Protein AF-A0A7K0NJB1-F1 (afdb_monomer)

Nearest PDB structures (foldseek):
  8t4i-assembly1_B  TM=2.406E-01  e=2.367E+00  Homo sapiens
  8wjo-assembly1_B  TM=2.449E-01  e=7.509E+00  Saccharomyces cerevisiae S288C

Secondary structure (DSSP, 8-state):
-HHHHHHHHHHHHHHHHHHHHHHHHHHHTT-GGGHHHHHHHHHHHHHHHHHHHHHHHHHHHT--HHHHHHHHHHHHHHHHHHHHHHHHHHHHHHHHHHHHHHHSTTT-HHHHHHHHHHHHHHHHHHHHHHHHHHHHHHHHHHHHTT---

Foldseek 3Di:
DVVLVVLLVVLVVVLVVVLVVLVVVCVVVVNPVLVVLQVVLVVCLVCVVVVVVVVVVVVCVPDDPVRNVVVVVVVVVVVVVVVVVLVVVVVVLVVCVPPVVPPPPVPCPPVVSNNNSNVSNSSNVVSVVVSVVVSVVVVVVVVVVVDDD

Structure (mmCIF, N/CA/C/O backbone):
data_AF-A0A7K0NJB1-F1
#
_entry.id   AF-A0A7K0NJB1-F1
#
loop_
_atom_site.group_PDB
_atom_site.id
_atom_site.type_symbol
_atom_site.label_atom_id
_atom_site.label_alt_id
_atom_site.label_comp_id
_atom_site.label_asym_id
_atom_site.label_entity_id
_atom_site.label_seq_id
_atom_site.pdbx_PDB_ins_code
_atom_site.Cartn_x
_atom_site.Cartn_y
_atom_site.Cartn_z
_atom_site.occupancy
_atom_site.B_iso_or_equiv
_atom_site.auth_seq_id
_atom_site.auth_comp_id
_atom_site.auth_asym_id
_atom_site.auth_atom_id
_atom_site.pdbx_PDB_model_num
ATOM 1 N N . MET A 1 1 ? 22.013 -13.781 0.505 1.00 68.56 1 MET A N 1
ATOM 2 C CA . MET A 1 1 ? 20.774 -14.560 0.274 1.00 68.56 1 MET A CA 1
ATOM 3 C C . MET A 1 1 ? 19.970 -14.768 1.558 1.00 68.56 1 MET A C 1
ATOM 5 O O . MET A 1 1 ? 18.867 -14.249 1.629 1.00 68.56 1 MET A O 1
ATOM 9 N N . LEU A 1 2 ? 20.507 -15.426 2.599 1.00 79.50 2 LEU A N 1
ATOM 10 C CA . LEU A 1 2 ? 19.766 -15.647 3.859 1.00 79.50 2 LEU A CA 1
ATOM 11 C C . LEU A 1 2 ? 19.393 -14.339 4.591 1.00 79.50 2 LEU A C 1
ATOM 13 O O . LEU A 1 2 ? 18.277 -14.217 5.077 1.00 79.50 2 LEU A O 1
ATOM 17 N N . SER A 1 3 ? 20.275 -13.331 4.585 1.00 78.50 3 SER A N 1
ATOM 18 C CA . SER A 1 3 ? 19.979 -11.993 5.135 1.00 78.50 3 SER A CA 1
ATOM 19 C C . SER A 1 3 ? 18.771 -11.329 4.452 1.00 78.50 3 SER A C 1
ATOM 21 O O . SER A 1 3 ? 17.817 -10.938 5.116 1.00 78.50 3 SER A O 1
ATOM 23 N N . THR A 1 4 ? 18.749 -11.300 3.116 1.00 81.44 4 THR A N 1
ATOM 24 C CA . THR A 1 4 ? 17.631 -10.769 2.318 1.00 81.44 4 THR A CA 1
ATOM 25 C C . THR A 1 4 ? 16.317 -11.500 2.605 1.00 81.44 4 THR A C 1
ATOM 27 O O . THR A 1 4 ? 15.271 -10.865 2.696 1.00 81.44 4 THR A O 1
ATOM 30 N N . PHE A 1 5 ? 16.374 -12.823 2.800 1.00 82.44 5 PHE A N 1
ATOM 31 C CA . PHE A 1 5 ? 15.212 -13.625 3.180 1.00 82.44 5 PHE A CA 1
ATOM 32 C C . PHE A 1 5 ? 14.694 -13.276 4.582 1.00 82.44 5 PHE A C 1
ATOM 34 O O . PHE A 1 5 ? 13.495 -13.082 4.748 1.00 82.44 5 PHE A O 1
ATOM 41 N N . LEU A 1 6 ? 15.574 -13.152 5.581 1.00 86.62 6 LEU A N 1
ATOM 42 C CA . LEU A 1 6 ? 15.175 -12.785 6.945 1.00 86.62 6 LEU A CA 1
ATOM 43 C C . LEU A 1 6 ? 14.592 -11.369 7.025 1.00 86.62 6 LEU A C 1
ATOM 45 O O . LEU A 1 6 ? 13.644 -11.151 7.776 1.00 86.62 6 LEU A O 1
ATOM 49 N N . ILE A 1 7 ? 15.118 -10.433 6.231 1.00 83.94 7 ILE A N 1
ATOM 50 C CA . ILE A 1 7 ? 14.573 -9.075 6.112 1.00 83.94 7 ILE A CA 1
ATOM 51 C C . ILE A 1 7 ? 13.167 -9.139 5.512 1.00 83.94 7 ILE A C 1
ATOM 53 O O . ILE A 1 7 ? 12.219 -8.697 6.147 1.00 83.94 7 ILE A O 1
ATOM 57 N N . ALA A 1 8 ? 12.999 -9.776 4.349 1.00 80.69 8 ALA A N 1
ATOM 58 C CA . ALA A 1 8 ? 11.686 -9.903 3.715 1.00 80.69 8 ALA A CA 1
ATOM 59 C C . ALA A 1 8 ? 10.658 -10.619 4.613 1.00 80.69 8 ALA A C 1
ATOM 61 O O . ALA A 1 8 ? 9.491 -10.232 4.653 1.00 80.69 8 ALA A O 1
ATOM 62 N N . LEU A 1 9 ? 11.091 -11.636 5.366 1.00 84.75 9 LEU A N 1
ATOM 63 C CA . LEU A 1 9 ? 10.248 -12.331 6.335 1.00 84.75 9 LEU A CA 1
ATOM 64 C C . LEU A 1 9 ? 9.810 -11.399 7.474 1.00 84.75 9 LEU A C 1
ATOM 66 O O . LEU A 1 9 ? 8.637 -11.406 7.834 1.00 84.75 9 LEU A O 1
ATOM 70 N N . ARG A 1 10 ? 10.721 -10.589 8.030 1.00 87.25 10 ARG A N 1
ATOM 71 C CA . ARG A 1 10 ? 10.412 -9.624 9.096 1.00 87.25 10 ARG A CA 1
ATOM 72 C C . ARG A 1 10 ? 9.389 -8.592 8.634 1.00 87.25 10 ARG A C 1
ATOM 74 O O . ARG A 1 10 ? 8.371 -8.428 9.297 1.00 87.25 10 ARG A O 1
ATOM 81 N N . GLU A 1 11 ? 9.645 -7.940 7.507 1.00 82.38 11 GLU A N 1
ATOM 82 C CA . GLU A 1 11 ? 8.763 -6.885 6.999 1.00 82.38 11 GLU A CA 1
ATOM 83 C C . GLU A 1 11 ? 7.384 -7.459 6.603 1.00 82.38 11 GLU A C 1
ATOM 85 O O . GLU A 1 11 ? 6.338 -6.877 6.890 1.00 82.38 11 GLU A O 1
ATOM 90 N N . GLY A 1 12 ? 7.347 -8.673 6.035 1.00 79.25 12 GLY A N 1
ATOM 91 C CA . GLY A 1 12 ? 6.094 -9.382 5.753 1.00 79.25 12 GLY A CA 1
ATOM 92 C C . GLY A 1 12 ? 5.297 -9.731 7.017 1.00 79.25 12 GLY A C 1
ATOM 93 O O . GLY A 1 12 ? 4.069 -9.594 7.043 1.00 79.25 12 GLY A O 1
ATOM 94 N N . LEU A 1 13 ? 5.984 -10.140 8.089 1.00 84.94 13 LEU A N 1
ATOM 95 C CA . LEU A 1 13 ? 5.362 -10.366 9.394 1.00 84.94 13 LEU A CA 1
ATOM 96 C C . LEU A 1 13 ? 4.833 -9.059 9.994 1.00 84.94 13 LEU A C 1
ATOM 98 O O . LEU A 1 13 ? 3.719 -9.059 10.515 1.00 84.94 13 LEU A O 1
ATOM 102 N N . GLU A 1 14 ? 5.571 -7.955 9.875 1.00 78.94 14 GLU A N 1
ATOM 103 C CA . GLU A 1 14 ? 5.177 -6.628 10.362 1.00 78.94 14 GLU A CA 1
ATOM 104 C C . GLU A 1 14 ? 3.892 -6.141 9.663 1.00 78.94 14 GLU A C 1
ATOM 106 O O . GLU A 1 14 ? 2.917 -5.787 10.333 1.00 78.94 14 GLU A O 1
ATOM 111 N N . GLY A 1 15 ? 3.798 -6.292 8.338 1.00 79.62 15 GLY A N 1
ATOM 112 C CA . GLY A 1 15 ? 2.568 -6.025 7.583 1.00 79.62 15 GLY A 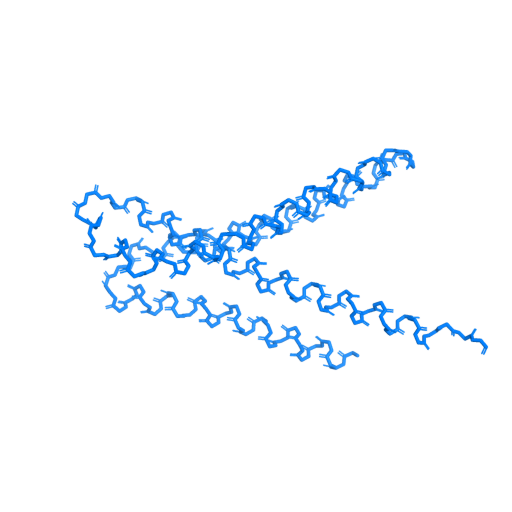CA 1
ATOM 113 C C . GLY A 1 15 ? 1.384 -6.903 8.012 1.00 79.62 15 GLY A C 1
ATOM 114 O O . GLY A 1 15 ? 0.276 -6.402 8.232 1.00 79.62 15 GLY A O 1
ATOM 115 N N . SER A 1 16 ? 1.604 -8.209 8.200 1.00 81.00 16 SER A N 1
ATOM 116 C CA . SER A 1 16 ? 0.556 -9.133 8.666 1.00 81.00 16 SER A CA 1
ATOM 117 C C . SER A 1 16 ? 0.084 -8.823 10.093 1.00 81.00 16 SER A C 1
ATOM 119 O O . SER A 1 16 ? -1.108 -8.936 10.395 1.00 81.00 16 SER A O 1
ATOM 121 N N . LEU A 1 17 ? 0.994 -8.359 10.955 1.00 84.44 17 LEU A N 1
ATOM 122 C CA . LEU A 1 17 ? 0.709 -7.957 12.326 1.00 84.44 17 LEU A CA 1
ATOM 123 C C . LEU A 1 17 ? -0.158 -6.697 12.354 1.00 84.44 17 LEU A C 1
ATOM 125 O O . LEU A 1 17 ? -1.127 -6.652 13.110 1.00 84.44 17 LEU A O 1
ATOM 129 N N . ILE A 1 18 ? 0.125 -5.704 11.504 1.00 81.19 18 ILE A N 1
ATOM 130 C CA . ILE A 1 18 ? -0.701 -4.493 11.389 1.00 81.19 18 ILE A CA 1
ATOM 131 C C . ILE A 1 18 ? -2.128 -4.856 10.961 1.00 81.19 18 ILE A C 1
ATOM 133 O O . ILE A 1 18 ? -3.088 -4.399 11.587 1.00 81.19 18 ILE A O 1
ATOM 137 N N . ILE A 1 19 ? -2.291 -5.725 9.955 1.00 79.56 19 ILE A N 1
ATOM 138 C CA . ILE A 1 19 ? -3.616 -6.226 9.549 1.00 79.56 19 ILE A CA 1
ATOM 139 C C . ILE A 1 19 ? -4.290 -6.938 10.728 1.00 79.56 19 ILE A C 1
ATOM 141 O O . ILE A 1 19 ? -5.451 -6.663 11.025 1.00 79.56 19 ILE A O 1
ATOM 145 N N . GLY A 1 20 ? -3.563 -7.803 11.439 1.00 80.62 20 GLY A N 1
ATOM 146 C CA . GLY A 1 20 ? -4.057 -8.508 12.621 1.00 80.62 20 GLY A CA 1
ATOM 147 C C . GLY A 1 20 ? -4.538 -7.565 13.726 1.00 80.62 20 GLY A C 1
ATOM 148 O O . GLY A 1 20 ? -5.612 -7.781 14.286 1.00 80.62 20 GLY A O 1
ATOM 149 N N . ILE A 1 21 ? -3.808 -6.480 13.996 1.00 80.06 21 ILE A N 1
ATOM 150 C CA . ILE A 1 21 ? -4.193 -5.446 14.968 1.00 80.06 21 ILE A CA 1
ATOM 151 C C . ILE A 1 21 ? -5.464 -4.724 14.513 1.00 80.06 21 ILE A C 1
ATOM 153 O O . ILE A 1 21 ? -6.373 -4.537 15.322 1.00 80.06 21 ILE A O 1
ATOM 157 N N . LEU A 1 22 ? -5.571 -4.355 13.233 1.00 76.50 22 LEU A N 1
ATOM 158 C CA . LEU A 1 22 ? -6.769 -3.710 12.684 1.00 76.50 22 LEU A CA 1
ATOM 159 C C . LEU A 1 22 ? -7.993 -4.636 12.753 1.00 76.50 22 LEU A C 1
ATOM 161 O O . LEU A 1 22 ? -9.064 -4.208 13.187 1.00 76.50 22 LEU A O 1
ATOM 165 N N . VAL A 1 23 ? -7.832 -5.915 12.402 1.00 77.81 23 VAL A N 1
ATOM 166 C CA . VAL A 1 23 ? -8.874 -6.947 12.536 1.00 77.81 23 VAL A CA 1
ATOM 167 C C . VAL A 1 23 ? -9.281 -7.118 14.000 1.00 77.81 23 VAL A C 1
ATOM 169 O O . VAL A 1 23 ? -10.471 -7.083 14.316 1.00 77.81 23 VAL A O 1
ATOM 172 N N . ALA A 1 24 ? -8.316 -7.264 14.910 1.00 79.25 24 ALA A N 1
ATOM 173 C CA . ALA A 1 24 ? -8.572 -7.428 16.338 1.00 79.25 24 ALA A CA 1
ATOM 174 C C . ALA A 1 24 ? -9.290 -6.206 16.928 1.00 79.25 24 ALA A C 1
ATOM 176 O O . ALA A 1 24 ? -10.235 -6.362 17.702 1.00 79.25 24 ALA A O 1
ATOM 177 N N . TYR A 1 25 ? -8.896 -4.998 16.521 1.00 74.12 25 TYR A N 1
ATOM 178 C CA . TYR A 1 25 ? -9.550 -3.749 16.900 1.00 74.12 25 TYR A CA 1
ATOM 179 C C . TYR A 1 25 ? -11.014 -3.713 16.437 1.00 74.12 25 TYR A C 1
ATOM 181 O O . TYR A 1 25 ? -11.914 -3.444 17.231 1.00 74.12 25 TYR A O 1
ATOM 189 N N . LEU A 1 26 ? -11.277 -4.069 15.177 1.00 72.25 26 LEU A N 1
ATOM 190 C CA . LEU A 1 26 ? -12.622 -4.131 14.597 1.00 72.25 26 LEU A CA 1
ATOM 191 C C . LEU A 1 26 ? -13.531 -5.150 15.293 1.00 72.25 26 LEU A C 1
ATOM 193 O O . LEU A 1 26 ? -14.702 -4.861 15.561 1.00 72.25 26 LEU A O 1
ATOM 197 N N . ILE A 1 27 ? -12.995 -6.331 15.608 1.00 76.75 27 ILE A N 1
ATOM 198 C CA . ILE A 1 27 ? -13.720 -7.381 16.331 1.00 76.75 27 ILE A CA 1
ATOM 199 C C . ILE A 1 27 ? -14.015 -6.929 17.764 1.00 76.75 27 ILE A C 1
ATOM 201 O O . ILE A 1 27 ? -15.145 -7.086 18.226 1.00 76.75 27 ILE A O 1
ATOM 205 N N . ARG A 1 28 ? -13.037 -6.325 18.451 1.00 72.25 28 ARG A N 1
ATOM 206 C CA . ARG A 1 28 ? -13.183 -5.848 19.833 1.00 72.25 28 ARG A CA 1
ATOM 207 C C . ARG A 1 28 ? -14.202 -4.717 19.962 1.00 72.25 28 ARG A C 1
ATOM 209 O O . ARG A 1 28 ? -14.943 -4.690 20.937 1.00 72.25 28 ARG A O 1
ATOM 216 N N . THR A 1 29 ? -14.300 -3.835 18.970 1.00 71.88 29 THR A N 1
ATOM 217 C CA . THR A 1 29 ? -15.296 -2.746 18.931 1.00 71.88 29 THR A CA 1
ATOM 218 C C . THR A 1 29 ? -16.669 -3.221 18.420 1.00 71.88 29 THR A C 1
ATOM 220 O O . THR A 1 29 ? -17.567 -2.415 18.194 1.00 71.88 29 THR A O 1
ATOM 223 N N . ASN A 1 30 ? -16.864 -4.534 18.232 1.00 68.06 30 ASN A N 1
ATOM 224 C CA . ASN A 1 30 ? -18.097 -5.150 17.726 1.00 68.06 30 ASN A CA 1
ATOM 225 C C . ASN A 1 30 ? -18.528 -4.627 16.335 1.00 68.06 30 ASN A C 1
ATOM 227 O O . ASN A 1 30 ? -19.692 -4.693 15.947 1.00 68.06 30 ASN A O 1
ATOM 231 N N . ARG A 1 31 ? -17.571 -4.120 15.544 1.00 65.81 31 ARG A N 1
ATOM 232 C CA . ARG A 1 31 ? -17.781 -3.542 14.205 1.00 65.81 31 ARG A CA 1
ATOM 233 C C . ARG A 1 31 ? -17.402 -4.521 13.107 1.00 65.81 31 ARG A C 1
ATOM 235 O O . ARG A 1 31 ? -16.674 -4.189 12.174 1.00 65.81 31 ARG A O 1
ATOM 242 N N . ARG A 1 32 ? -17.949 -5.736 13.181 1.00 67.94 32 ARG A N 1
ATOM 243 C CA . ARG A 1 32 ? -17.709 -6.795 12.183 1.00 67.94 32 ARG A CA 1
ATOM 244 C C . ARG A 1 32 ? -18.059 -6.358 10.755 1.00 67.94 32 ARG A C 1
ATOM 246 O O . ARG A 1 32 ? -17.400 -6.787 9.818 1.00 67.94 32 ARG A O 1
ATOM 253 N N . ASN A 1 33 ? -19.014 -5.437 10.595 1.00 71.25 33 ASN A N 1
ATOM 254 C CA . ASN A 1 33 ? -19.403 -4.888 9.292 1.00 71.25 33 ASN A CA 1
ATOM 255 C C . ASN A 1 33 ? -18.268 -4.126 8.575 1.00 71.25 33 ASN A C 1
ATOM 257 O O . ASN A 1 33 ? -18.292 -3.985 7.358 1.00 71.25 33 ASN A O 1
ATOM 261 N N . GLN A 1 34 ? -17.256 -3.650 9.309 1.00 68.50 34 GLN A N 1
ATOM 262 C CA . GLN A 1 34 ? -16.101 -2.945 8.743 1.00 68.50 34 GLN A CA 1
ATOM 263 C C . GLN A 1 34 ? -14.889 -3.858 8.470 1.00 68.50 34 GLN A C 1
ATOM 265 O O . GLN A 1 34 ? -13.863 -3.387 7.983 1.00 68.50 34 GLN A O 1
ATOM 270 N N . LEU A 1 35 ? -15.032 -5.177 8.661 1.00 73.31 35 LEU A N 1
ATOM 271 C CA . LEU A 1 35 ? -14.054 -6.168 8.191 1.00 73.31 35 LEU A CA 1
ATOM 272 C C . LEU A 1 35 ? -14.063 -6.315 6.661 1.00 73.31 35 LEU A C 1
ATOM 274 O O . LEU A 1 35 ? -13.017 -6.548 6.065 1.00 73.31 35 LEU A O 1
ATOM 278 N N . TRP A 1 36 ? -15.224 -6.154 6.017 1.00 75.38 36 TRP A N 1
ATOM 279 C CA . TRP A 1 36 ? -15.353 -6.251 4.556 1.00 75.38 36 TRP A CA 1
ATOM 280 C C . TRP A 1 36 ? -14.581 -5.137 3.819 1.00 75.38 36 TRP A C 1
ATOM 282 O O . TRP A 1 36 ? -13.775 -5.447 2.942 1.00 75.38 36 TRP A O 1
ATOM 292 N N . PRO A 1 37 ? -14.716 -3.854 4.219 1.00 73.19 37 PRO A N 1
ATOM 293 C CA . PRO A 1 37 ? -13.881 -2.766 3.713 1.00 73.19 37 PRO A CA 1
ATOM 294 C C . PRO A 1 37 ? -12.381 -2.985 3.945 1.00 73.19 37 PRO A C 1
ATOM 296 O O . PRO A 1 37 ? -11.588 -2.735 3.042 1.00 73.19 37 PRO A O 1
ATOM 299 N N . LEU A 1 38 ? -11.981 -3.495 5.116 1.00 75.56 38 LEU A N 1
ATOM 300 C CA . LEU A 1 38 ? -10.579 -3.806 5.414 1.00 75.56 38 LEU A CA 1
ATOM 301 C C . LEU A 1 38 ? -9.996 -4.794 4.392 1.00 75.56 38 LEU A C 1
ATOM 303 O O . LEU A 1 38 ? -8.967 -4.515 3.777 1.00 75.56 38 LEU A O 1
ATOM 307 N N . TRP A 1 39 ? -10.685 -5.917 4.173 1.00 77.38 39 TRP A N 1
ATOM 308 C CA . TRP A 1 39 ? -10.289 -6.913 3.179 1.00 77.38 39 TRP A CA 1
ATOM 309 C C . TRP A 1 39 ? -10.306 -6.349 1.762 1.00 77.38 39 TRP A C 1
ATOM 311 O O . TRP A 1 39 ? -9.374 -6.614 1.012 1.00 77.38 39 TRP A O 1
ATOM 321 N N . SER A 1 40 ? -11.282 -5.506 1.409 1.00 74.75 40 SER A N 1
ATOM 322 C CA . SER A 1 40 ? -11.279 -4.831 0.107 1.00 74.75 40 SER A CA 1
ATOM 323 C C . SER A 1 40 ? -10.052 -3.934 -0.081 1.00 74.75 40 SER A C 1
ATOM 325 O O . SER A 1 40 ? -9.461 -3.949 -1.153 1.00 74.75 40 SER A O 1
ATOM 327 N N . GLY A 1 41 ? -9.605 -3.226 0.964 1.00 71.94 41 GLY A N 1
ATOM 328 C CA . GLY A 1 41 ? -8.388 -2.414 0.925 1.00 71.94 41 GLY A CA 1
ATOM 329 C C . GLY A 1 41 ? -7.139 -3.259 0.678 1.00 71.94 41 GLY A C 1
ATOM 330 O O . GLY A 1 41 ? -6.333 -2.930 -0.189 1.00 71.94 41 GLY A O 1
ATOM 331 N N . VAL A 1 42 ? -7.015 -4.393 1.375 1.00 76.69 42 VAL A N 1
ATOM 332 C CA . VAL A 1 42 ? -5.911 -5.350 1.183 1.00 76.69 42 VAL A CA 1
ATOM 333 C C . VAL A 1 42 ? -5.951 -5.975 -0.215 1.00 76.69 42 VAL A C 1
ATOM 335 O O . VAL A 1 42 ? -4.934 -6.018 -0.903 1.00 76.69 42 VAL A O 1
ATOM 338 N N . SER A 1 43 ? -7.120 -6.421 -0.676 1.00 76.75 43 SER A N 1
ATOM 339 C CA . SER A 1 43 ? -7.283 -7.010 -2.008 1.00 76.75 43 SER A CA 1
ATOM 340 C C . SER A 1 43 ? -6.982 -6.009 -3.119 1.00 76.75 43 SER A C 1
ATOM 342 O O . SER A 1 43 ? -6.288 -6.354 -4.069 1.00 76.75 43 SER A O 1
ATOM 344 N N . VAL A 1 44 ? -7.444 -4.763 -2.995 1.00 76.00 44 VAL A N 1
ATOM 345 C CA . VAL A 1 44 ? -7.134 -3.689 -3.950 1.00 76.00 44 VAL A CA 1
ATOM 346 C C . VAL A 1 44 ? -5.643 -3.353 -3.933 1.00 76.00 44 VAL A C 1
ATOM 348 O O . VAL A 1 44 ? -5.083 -3.108 -4.996 1.00 76.00 44 VAL A O 1
ATOM 351 N N . ALA A 1 45 ? -4.973 -3.398 -2.776 1.00 71.06 45 ALA A N 1
ATOM 352 C CA . ALA A 1 45 ? -3.521 -3.221 -2.692 1.00 71.06 45 ALA A CA 1
ATOM 353 C C . ALA A 1 45 ? -2.770 -4.306 -3.464 1.00 71.06 45 ALA A C 1
ATOM 355 O O . ALA A 1 45 ? -1.902 -4.001 -4.280 1.00 71.06 45 ALA A O 1
ATOM 356 N N . LEU A 1 46 ? -3.146 -5.566 -3.250 1.00 75.44 46 LEU A N 1
ATOM 357 C CA . LEU A 1 46 ? -2.531 -6.707 -3.921 1.00 75.44 46 LEU A CA 1
ATOM 358 C C . LEU A 1 46 ? -2.783 -6.669 -5.430 1.00 75.44 46 LEU A C 1
ATOM 360 O O . LEU A 1 46 ? -1.836 -6.712 -6.211 1.00 75.44 46 LEU A O 1
ATOM 364 N N . ILE A 1 47 ? -4.044 -6.532 -5.845 1.00 75.44 47 ILE A N 1
ATOM 365 C CA . ILE A 1 47 ? -4.423 -6.473 -7.263 1.00 75.44 47 ILE A CA 1
ATOM 366 C C . ILE A 1 47 ? -3.792 -5.256 -7.933 1.00 75.44 47 ILE A C 1
ATOM 368 O O . ILE A 1 47 ? -3.278 -5.375 -9.039 1.00 75.44 47 ILE A O 1
ATOM 372 N N . GLY A 1 48 ? -3.791 -4.101 -7.269 1.00 75.44 48 GLY A N 1
ATOM 373 C CA . GLY A 1 48 ? -3.152 -2.890 -7.768 1.00 75.44 48 GLY A CA 1
ATOM 374 C C . GLY A 1 48 ? -1.651 -3.082 -7.964 1.00 75.44 48 GLY A C 1
ATOM 375 O O . GLY A 1 48 ? -1.133 -2.724 -9.012 1.00 75.44 48 GLY A O 1
ATOM 376 N N . SER A 1 49 ? -0.960 -3.711 -7.012 1.00 72.50 49 SER A N 1
ATOM 377 C CA . SER A 1 49 ? 0.480 -3.971 -7.108 1.00 72.50 49 SER A CA 1
ATOM 378 C C . SER A 1 49 ? 0.822 -4.944 -8.244 1.00 72.50 49 SER A C 1
ATOM 380 O O . SER A 1 49 ? 1.664 -4.630 -9.086 1.00 72.50 49 SER A O 1
ATOM 382 N N . PHE A 1 50 ? 0.114 -6.075 -8.342 1.00 75.12 50 PHE A N 1
ATOM 383 C CA . PHE A 1 50 ? 0.305 -7.039 -9.433 1.00 75.12 50 PHE A CA 1
ATOM 384 C C . PHE A 1 50 ? -0.114 -6.478 -10.794 1.00 75.12 50 PHE A C 1
ATOM 386 O O . PHE A 1 50 ? 0.591 -6.672 -11.780 1.00 75.12 50 PHE A O 1
ATOM 393 N N . GLY A 1 51 ? -1.238 -5.766 -10.855 1.00 78.44 51 GLY A N 1
ATOM 394 C CA . GLY A 1 51 ? -1.765 -5.168 -12.077 1.00 78.44 51 GLY A CA 1
ATOM 395 C C . GLY A 1 51 ? -0.869 -4.055 -12.606 1.00 78.44 51 GLY A C 1
ATOM 396 O O . GLY A 1 51 ? -0.595 -4.017 -13.800 1.00 78.44 51 GLY A O 1
ATOM 397 N N . PHE A 1 52 ? -0.351 -3.195 -11.727 1.00 77.38 52 PHE A N 1
ATOM 398 C CA . PHE A 1 52 ? 0.591 -2.146 -12.111 1.00 77.38 52 PHE A CA 1
ATOM 399 C C . PHE A 1 52 ? 1.924 -2.740 -12.575 1.00 77.38 52 PHE A C 1
ATOM 401 O O . PHE A 1 52 ? 2.447 -2.315 -13.600 1.00 77.38 52 PHE A O 1
ATOM 408 N N . GLY A 1 53 ? 2.432 -3.770 -11.884 1.00 70.00 53 GLY A N 1
ATOM 409 C CA . GLY A 1 53 ? 3.626 -4.507 -12.304 1.00 70.00 53 GLY A CA 1
ATOM 410 C C . GLY A 1 53 ? 3.458 -5.175 -13.670 1.00 70.00 53 GLY A C 1
ATOM 411 O O . GLY A 1 53 ? 4.295 -4.989 -14.550 1.00 70.00 53 GLY A O 1
ATOM 412 N N . ALA A 1 54 ? 2.344 -5.878 -13.887 1.00 75.19 54 ALA A N 1
ATOM 413 C CA . ALA A 1 54 ? 2.026 -6.494 -15.173 1.00 75.19 54 ALA A CA 1
ATOM 414 C C . ALA A 1 54 ? 1.887 -5.444 -16.285 1.00 75.19 54 ALA A C 1
ATOM 416 O O . ALA A 1 54 ? 2.468 -5.607 -17.354 1.00 75.19 54 ALA A O 1
ATOM 417 N N . PHE A 1 55 ? 1.173 -4.346 -16.027 1.00 79.38 55 PHE A N 1
ATOM 418 C CA . PHE A 1 55 ? 0.998 -3.252 -16.982 1.00 79.38 55 PHE A CA 1
ATOM 419 C C . PHE A 1 55 ? 2.336 -2.630 -17.398 1.00 79.38 55 PHE A C 1
ATOM 421 O O . PHE A 1 55 ? 2.563 -2.399 -18.588 1.00 79.38 55 PHE A O 1
ATOM 428 N N . LEU A 1 56 ? 3.243 -2.416 -16.440 1.00 72.94 56 LEU A N 1
ATOM 429 C CA . LEU A 1 56 ? 4.593 -1.923 -16.706 1.00 72.94 56 LEU A CA 1
ATOM 430 C C . LEU A 1 56 ? 5.407 -2.911 -17.545 1.00 72.94 56 LEU A C 1
ATOM 432 O O . LEU A 1 56 ? 6.047 -2.503 -18.511 1.00 72.94 56 LEU A O 1
ATOM 436 N N . SER A 1 57 ? 5.362 -4.204 -17.213 1.00 70.81 57 SER A N 1
ATOM 437 C CA . SER A 1 57 ? 6.094 -5.239 -17.950 1.00 70.81 57 SER A CA 1
ATOM 438 C C . SER A 1 57 ? 5.574 -5.438 -19.374 1.00 70.81 57 SER A C 1
ATOM 440 O O . SER A 1 57 ? 6.379 -5.615 -20.284 1.00 70.81 57 SER A O 1
ATOM 442 N N . PHE A 1 58 ? 4.258 -5.393 -19.596 1.00 73.69 58 PHE A N 1
ATOM 443 C CA . PHE A 1 58 ? 3.690 -5.477 -20.945 1.00 73.69 58 PHE A CA 1
ATOM 444 C C . PHE A 1 58 ? 4.025 -4.233 -21.771 1.00 73.69 58 PHE A C 1
ATOM 446 O O . PHE A 1 58 ? 4.481 -4.362 -22.902 1.00 73.69 58 PHE A O 1
ATOM 453 N N . THR A 1 59 ? 3.890 -3.042 -21.181 1.00 69.56 59 THR A N 1
ATOM 454 C CA . THR A 1 59 ? 4.163 -1.775 -21.876 1.00 69.56 59 THR A CA 1
ATOM 455 C C . THR A 1 59 ? 5.642 -1.620 -22.238 1.00 69.56 59 THR A C 1
ATOM 457 O O . THR A 1 59 ? 5.946 -1.205 -23.350 1.00 69.56 59 THR A O 1
ATOM 460 N N . SER A 1 60 ? 6.576 -1.987 -21.351 1.00 64.81 60 SER A N 1
ATOM 461 C CA . SER A 1 60 ? 8.016 -1.856 -21.639 1.00 64.81 60 SER A CA 1
ATOM 462 C C . SER A 1 60 ? 8.480 -2.790 -22.762 1.00 64.81 60 SER A C 1
ATOM 464 O O . SER A 1 60 ? 9.343 -2.412 -23.541 1.00 64.81 60 SER A O 1
ATOM 466 N N . ASN A 1 61 ? 7.886 -3.985 -22.894 1.00 62.44 61 ASN A N 1
ATOM 467 C CA . ASN A 1 61 ? 8.278 -4.952 -23.929 1.00 62.44 61 ASN A CA 1
ATOM 468 C C . ASN A 1 61 ? 7.849 -4.553 -25.355 1.00 62.44 61 ASN A C 1
ATOM 470 O O . ASN A 1 61 ? 8.430 -5.052 -26.316 1.00 62.44 61 ASN A O 1
ATOM 474 N N . GLU A 1 62 ? 6.850 -3.680 -25.513 1.00 65.69 62 GLU A N 1
ATOM 475 C CA . GLU A 1 62 ? 6.338 -3.260 -26.830 1.00 65.69 62 GLU A CA 1
ATOM 476 C C . GLU A 1 62 ? 6.930 -1.929 -27.338 1.00 65.69 62 GLU A C 1
ATOM 478 O O . GLU A 1 62 ? 6.622 -1.502 -28.454 1.00 65.69 62 GLU A O 1
ATOM 483 N N . LEU A 1 63 ? 7.784 -1.251 -26.561 1.00 67.31 63 LEU A N 1
ATOM 484 C CA . LEU A 1 63 ? 8.255 0.103 -26.874 1.00 67.31 63 LEU A CA 1
ATOM 485 C C . LEU A 1 63 ? 9.641 0.143 -27.547 1.00 67.31 63 LEU A C 1
ATOM 487 O O . LEU A 1 63 ? 10.594 -0.515 -27.145 1.00 67.31 63 LEU A O 1
ATOM 491 N N . THR A 1 64 ? 9.775 1.011 -28.554 1.00 74.19 64 THR A N 1
ATOM 492 C CA . THR A 1 64 ? 11.050 1.410 -29.187 1.00 74.19 64 THR A CA 1
ATOM 493 C C . THR A 1 64 ? 11.994 2.067 -28.153 1.00 74.19 64 THR A C 1
ATOM 495 O O . THR A 1 64 ? 11.488 2.756 -27.266 1.00 74.19 64 THR A O 1
ATOM 498 N N . PRO A 1 65 ? 13.341 2.007 -28.280 1.00 70.50 65 PRO A N 1
ATOM 499 C CA . PRO A 1 65 ? 14.281 2.496 -27.252 1.00 70.50 65 PRO A CA 1
ATOM 500 C C . PRO A 1 65 ? 14.053 3.932 -26.738 1.00 70.50 65 PRO A C 1
ATOM 502 O O . PRO A 1 65 ? 14.225 4.204 -25.556 1.00 70.50 65 PRO A O 1
ATOM 505 N N . ARG A 1 66 ? 13.600 4.863 -27.595 1.00 72.94 66 ARG A N 1
ATOM 506 C CA . ARG A 1 66 ? 13.225 6.232 -27.171 1.00 72.94 66 ARG A CA 1
ATOM 507 C C . ARG A 1 66 ? 11.915 6.305 -26.376 1.00 72.94 66 ARG A C 1
ATOM 509 O O . ARG A 1 66 ? 11.746 7.199 -25.552 1.00 72.94 66 ARG A O 1
ATOM 516 N N . GLY A 1 67 ? 10.970 5.415 -26.670 1.00 74.44 67 GLY A N 1
ATOM 517 C CA . GLY A 1 67 ? 9.705 5.305 -25.948 1.00 74.44 67 GLY A CA 1
ATOM 518 C C . GLY A 1 67 ? 9.913 4.735 -24.548 1.00 74.44 67 GLY A C 1
ATOM 519 O O . GLY A 1 67 ? 9.321 5.245 -23.602 1.00 74.44 67 GLY A O 1
ATOM 520 N N . GLU A 1 68 ? 10.813 3.760 -24.408 1.00 76.12 68 GLU A N 1
ATOM 521 C CA . GLU A 1 68 ? 11.210 3.209 -23.108 1.00 76.12 68 GLU A CA 1
ATOM 522 C C . GLU A 1 68 ? 11.860 4.272 -22.213 1.00 76.12 68 GLU A C 1
ATOM 524 O O . GLU A 1 68 ? 11.512 4.380 -21.042 1.00 76.12 68 GLU A O 1
ATOM 529 N N . GLU A 1 69 ? 12.725 5.128 -22.763 1.00 78.62 69 GLU A N 1
ATOM 530 C CA . GLU A 1 69 ? 13.406 6.176 -21.992 1.00 78.62 69 GLU A CA 1
ATOM 531 C C . GLU A 1 69 ? 12.425 7.233 -21.437 1.00 78.62 69 GLU A C 1
ATOM 533 O O . GLU A 1 69 ? 12.481 7.596 -20.258 1.00 78.62 69 GLU A O 1
ATOM 538 N N . LEU A 1 70 ? 11.454 7.676 -22.248 1.00 82.56 70 LEU A N 1
ATOM 539 C CA . LEU A 1 70 ? 10.388 8.585 -21.802 1.00 82.56 70 LEU A CA 1
ATOM 540 C C . LEU A 1 70 ? 9.403 7.908 -20.839 1.00 82.56 70 LEU A C 1
ATOM 542 O O . LEU A 1 70 ? 8.953 8.531 -19.872 1.00 82.56 70 LEU A O 1
ATOM 546 N N . PHE A 1 71 ? 9.068 6.639 -21.076 1.00 80.19 71 PHE A N 1
ATOM 547 C CA . PHE A 1 71 ? 8.194 5.859 -20.203 1.00 80.19 71 PHE A CA 1
ATOM 548 C C . PHE A 1 71 ? 8.841 5.619 -18.835 1.00 80.19 71 PHE A C 1
ATOM 550 O O . PHE A 1 71 ? 8.210 5.846 -17.803 1.00 80.19 71 PHE A O 1
ATOM 557 N N . ALA A 1 72 ? 10.123 5.257 -18.803 1.00 77.31 72 ALA A N 1
ATOM 558 C CA . ALA A 1 72 ? 10.900 5.113 -17.580 1.00 77.31 72 ALA A CA 1
ATOM 559 C C . ALA A 1 72 ? 11.015 6.451 -16.832 1.00 77.31 72 ALA A C 1
ATOM 561 O O . ALA A 1 72 ? 10.776 6.507 -15.624 1.00 77.31 72 ALA A O 1
ATOM 562 N N . GLY A 1 73 ? 11.298 7.548 -17.545 1.00 81.94 73 GLY A N 1
ATOM 563 C CA . GLY A 1 73 ? 11.382 8.890 -16.967 1.00 81.94 73 GLY A CA 1
ATOM 564 C C . GLY A 1 73 ? 10.067 9.344 -16.326 1.00 81.94 73 GLY A C 1
ATOM 565 O O . GLY A 1 73 ? 10.044 9.727 -15.155 1.00 81.94 73 GLY A O 1
ATOM 566 N N . THR A 1 74 ? 8.951 9.239 -17.048 1.00 82.88 74 THR A N 1
ATOM 567 C CA . THR A 1 74 ? 7.620 9.603 -16.527 1.00 82.88 74 THR A CA 1
ATOM 568 C C . THR A 1 74 ? 7.180 8.696 -15.379 1.00 82.88 74 THR A C 1
ATOM 570 O O . THR A 1 74 ? 6.719 9.197 -14.351 1.00 82.88 74 THR A O 1
ATOM 573 N N . THR A 1 75 ? 7.405 7.385 -15.489 1.00 81.88 75 THR A N 1
ATOM 574 C CA . THR A 1 75 ? 7.109 6.423 -14.419 1.00 81.88 75 THR A CA 1
ATOM 575 C C . THR A 1 75 ? 7.914 6.719 -13.157 1.00 81.88 75 THR A C 1
ATOM 577 O O . THR A 1 75 ? 7.363 6.662 -12.059 1.00 81.88 75 THR A O 1
ATOM 580 N N . SER A 1 76 ? 9.188 7.108 -13.279 1.00 81.38 76 SER A N 1
ATOM 581 C CA . SER A 1 76 ? 10.013 7.486 -12.125 1.00 81.38 76 SER A CA 1
ATOM 582 C C . SER A 1 76 ? 9.470 8.724 -11.400 1.00 81.38 76 SER A C 1
ATOM 584 O O . SER A 1 76 ? 9.444 8.766 -10.171 1.00 81.38 76 SER A O 1
ATOM 586 N N . LEU A 1 77 ? 8.951 9.703 -12.147 1.00 85.94 77 LEU A N 1
ATOM 587 C CA . LEU A 1 77 ? 8.381 10.932 -11.597 1.00 85.94 77 LEU A CA 1
ATOM 588 C C . LEU A 1 77 ? 7.062 10.643 -10.864 1.00 85.94 77 LEU A C 1
ATOM 590 O O . LEU A 1 77 ? 6.849 11.124 -9.749 1.00 85.94 77 LEU A O 1
ATOM 594 N N . VAL A 1 78 ? 6.221 9.780 -11.443 1.00 79.25 78 VAL A N 1
ATOM 595 C CA . VAL A 1 78 ? 5.007 9.261 -10.794 1.00 79.25 78 VAL A CA 1
ATOM 596 C C . VAL A 1 78 ? 5.357 8.473 -9.530 1.00 79.25 78 VAL A C 1
ATOM 598 O O . VAL A 1 78 ? 4.729 8.682 -8.492 1.00 79.25 78 VAL A O 1
ATOM 601 N N . ALA A 1 79 ? 6.387 7.625 -9.574 1.00 78.06 79 ALA A N 1
ATOM 602 C CA . ALA A 1 79 ? 6.841 6.857 -8.420 1.00 78.06 79 ALA A CA 1
ATOM 603 C C . ALA A 1 79 ? 7.312 7.772 -7.278 1.00 78.06 79 ALA A C 1
ATOM 605 O O . ALA A 1 79 ? 6.889 7.593 -6.137 1.00 78.06 79 ALA A O 1
ATOM 606 N N . VAL A 1 80 ? 8.112 8.805 -7.568 1.00 82.56 80 VAL A N 1
ATOM 607 C CA . VAL A 1 80 ? 8.552 9.789 -6.561 1.00 82.56 80 VAL A CA 1
ATOM 608 C C . VAL A 1 80 ? 7.366 10.549 -5.972 1.00 82.56 80 VAL A C 1
ATOM 610 O O . VAL A 1 80 ? 7.301 10.716 -4.752 1.00 82.56 80 VAL A O 1
ATOM 613 N N . ALA A 1 81 ? 6.412 10.983 -6.799 1.00 79.88 81 ALA A N 1
ATOM 614 C CA . ALA A 1 81 ? 5.210 11.665 -6.327 1.00 79.88 81 ALA A CA 1
ATOM 615 C C . ALA A 1 81 ? 4.372 10.762 -5.408 1.00 79.88 81 ALA A C 1
ATOM 617 O O . ALA A 1 81 ? 3.946 11.198 -4.338 1.00 79.88 81 ALA A O 1
ATOM 618 N N . MET A 1 82 ? 4.197 9.492 -5.779 1.00 75.62 82 MET A N 1
ATOM 619 C CA . MET A 1 82 ? 3.482 8.490 -4.989 1.00 75.62 82 MET A CA 1
ATOM 620 C C . MET A 1 82 ? 4.171 8.218 -3.644 1.00 75.62 82 MET A C 1
ATOM 622 O O . MET A 1 82 ? 3.515 8.244 -2.601 1.00 75.62 82 MET A O 1
ATOM 626 N N . VAL A 1 83 ? 5.490 8.010 -3.638 1.00 73.81 83 VAL A N 1
ATOM 627 C CA . VAL A 1 83 ? 6.270 7.793 -2.406 1.00 73.81 83 VAL A CA 1
ATOM 628 C C . VAL A 1 83 ? 6.222 9.033 -1.515 1.00 73.81 83 VAL A C 1
ATOM 630 O O . VAL A 1 83 ? 5.968 8.931 -0.316 1.00 73.81 83 VAL A O 1
ATOM 633 N N . THR A 1 84 ? 6.394 10.222 -2.095 1.00 78.19 84 THR A N 1
ATOM 634 C CA . THR A 1 84 ? 6.316 11.494 -1.365 1.00 78.19 84 THR A CA 1
ATOM 635 C C . THR A 1 84 ? 4.938 11.673 -0.735 1.00 78.19 84 THR A C 1
ATOM 637 O O . THR A 1 84 ? 4.830 11.971 0.455 1.00 78.19 84 THR A O 1
ATOM 640 N N . TRP A 1 85 ? 3.873 11.421 -1.498 1.00 72.81 85 TRP A N 1
ATOM 641 C CA . TRP A 1 85 ? 2.504 11.433 -0.993 1.00 72.81 85 TRP A CA 1
ATOM 642 C C . TRP A 1 85 ? 2.328 10.478 0.193 1.00 72.81 85 TRP A C 1
ATOM 644 O O . TRP A 1 85 ? 1.738 10.866 1.202 1.00 72.81 85 TRP A O 1
ATOM 654 N N . MET A 1 86 ? 2.895 9.270 0.124 1.00 63.28 86 MET A N 1
ATOM 655 C CA . MET A 1 86 ? 2.841 8.278 1.203 1.00 63.28 86 MET A CA 1
ATOM 656 C C . MET A 1 86 ? 3.478 8.790 2.506 1.00 63.28 86 MET A C 1
ATOM 658 O O . MET A 1 86 ? 2.905 8.617 3.585 1.00 63.28 86 MET A O 1
ATOM 662 N N . VAL A 1 87 ? 4.608 9.500 2.415 1.00 71.62 87 VAL A N 1
ATOM 663 C CA . VAL A 1 87 ? 5.282 10.118 3.573 1.00 71.62 87 VAL A CA 1
ATOM 664 C C . VAL A 1 87 ? 4.401 11.192 4.222 1.00 71.62 87 VAL A C 1
ATOM 666 O O . VAL A 1 87 ? 4.207 11.199 5.443 1.00 71.62 87 VAL A O 1
ATOM 669 N N . PHE A 1 88 ? 3.814 12.089 3.422 1.00 68.81 88 PHE A N 1
ATOM 670 C CA . PHE A 1 88 ? 2.898 13.116 3.936 1.00 68.81 88 PHE A CA 1
ATOM 671 C C . PHE A 1 88 ? 1.605 12.513 4.502 1.00 68.81 88 PHE A C 1
ATOM 673 O O . PHE A 1 88 ? 1.070 13.014 5.497 1.00 68.81 88 PHE A O 1
ATOM 680 N N . TRP A 1 89 ? 1.118 11.421 3.914 1.00 64.88 89 TRP A N 1
ATOM 681 C CA . TRP A 1 89 ? -0.078 10.719 4.364 1.00 64.88 89 TRP A CA 1
ATOM 682 C C . TRP A 1 89 ? 0.122 10.059 5.731 1.00 64.88 89 TRP A C 1
ATOM 684 O O . TRP A 1 89 ? -0.717 10.244 6.611 1.00 64.88 89 TRP A O 1
ATOM 694 N N . MET A 1 90 ? 1.256 9.396 5.980 1.00 62.09 90 MET A N 1
ATOM 695 C CA . MET A 1 90 ? 1.592 8.859 7.307 1.00 62.09 90 MET A CA 1
ATOM 696 C C . MET A 1 90 ? 1.584 9.937 8.395 1.00 62.09 90 MET A C 1
ATOM 698 O O . MET A 1 90 ? 1.027 9.736 9.478 1.00 62.09 90 MET A O 1
ATOM 702 N N . LYS A 1 91 ? 2.144 11.113 8.086 1.00 59.97 91 LYS A N 1
ATOM 703 C CA . LYS A 1 91 ? 2.163 12.268 8.996 1.00 59.97 91 LYS A CA 1
ATOM 704 C C . LYS A 1 91 ? 0.749 12.753 9.349 1.00 59.97 91 LYS A C 1
ATOM 706 O O . LYS A 1 91 ? 0.532 13.271 10.446 1.00 59.97 91 LYS A O 1
ATOM 711 N N . ARG A 1 92 ? -0.215 12.585 8.436 1.00 56.50 92 ARG A N 1
ATOM 712 C CA . ARG A 1 92 ? -1.630 12.943 8.626 1.00 56.50 92 ARG A CA 1
ATOM 713 C C . ARG A 1 92 ? -2.429 11.834 9.320 1.00 56.50 92 ARG A C 1
ATOM 715 O O . ARG A 1 92 ? -3.188 12.127 10.238 1.00 56.50 92 ARG A O 1
ATOM 722 N N . SER A 1 93 ? -2.213 10.575 8.943 1.00 52.00 93 SER A N 1
ATOM 723 C CA . SER A 1 93 ? -2.918 9.399 9.474 1.00 52.00 93 SER A CA 1
ATOM 724 C C . SER A 1 93 ? -2.667 9.197 10.976 1.00 52.00 93 SER A C 1
ATOM 726 O O . SER A 1 93 ? -3.601 8.947 11.740 1.00 52.00 93 SER A O 1
ATOM 728 N N . ALA A 1 94 ? -1.442 9.469 11.447 1.00 49.88 94 ALA A N 1
ATOM 729 C CA . ALA A 1 94 ? -1.104 9.442 12.873 1.00 49.88 94 ALA A CA 1
ATOM 730 C C . ALA A 1 94 ? -1.920 10.436 13.735 1.00 49.88 94 ALA A C 1
ATOM 732 O O . ALA A 1 94 ? -2.081 10.213 14.934 1.00 49.88 94 ALA A O 1
ATOM 733 N N . ARG A 1 95 ? -2.457 11.520 13.148 1.00 46.00 95 ARG A N 1
ATOM 734 C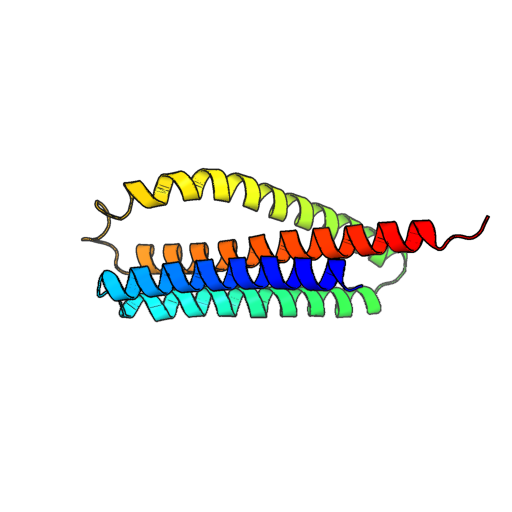 CA . ARG A 1 95 ? -3.286 12.518 13.857 1.00 46.00 95 ARG A CA 1
ATOM 735 C C . ARG A 1 95 ? -4.779 12.170 13.851 1.00 46.00 95 ARG A C 1
ATOM 737 O O . ARG A 1 95 ? -5.475 12.539 14.792 1.00 46.00 95 ARG A O 1
ATOM 744 N N . ASN A 1 96 ? -5.266 11.425 12.856 1.00 51.41 96 ASN A N 1
ATOM 745 C CA . ASN A 1 96 ? -6.696 11.117 12.707 1.00 51.41 96 ASN A CA 1
ATOM 746 C C . ASN A 1 96 ? -7.162 9.897 13.521 1.00 51.41 96 ASN A C 1
ATOM 748 O O . ASN A 1 96 ? -8.329 9.836 13.903 1.00 51.41 96 ASN A O 1
ATOM 752 N N . LEU A 1 97 ? -6.255 8.977 13.875 1.00 48.81 97 LEU A N 1
ATOM 753 C CA . LEU A 1 97 ? -6.569 7.777 14.671 1.00 48.81 97 LEU A CA 1
ATOM 754 C C . LEU A 1 97 ? -7.122 8.072 16.078 1.00 48.81 97 LEU A C 1
ATOM 756 O O . LEU A 1 97 ? -7.827 7.237 16.635 1.00 48.81 97 LEU A O 1
ATOM 760 N N . ARG A 1 98 ? -6.824 9.244 16.656 1.00 44.56 98 ARG A N 1
ATOM 761 C CA . ARG A 1 98 ? -7.322 9.645 17.987 1.00 44.56 98 ARG A CA 1
ATOM 762 C C . ARG A 1 98 ? -8.491 10.636 17.957 1.00 44.56 98 ARG A C 1
ATOM 764 O O . ARG A 1 98 ? -9.170 10.755 18.966 1.00 44.56 98 ARG A O 1
ATOM 771 N N . GLY A 1 99 ? -8.712 11.344 16.845 1.00 47.38 99 GLY A N 1
ATOM 772 C CA . GLY A 1 99 ? -9.682 12.448 16.772 1.00 47.38 99 GLY A CA 1
ATOM 773 C C . GLY A 1 99 ? -11.001 12.123 16.064 1.00 47.38 99 GLY A C 1
ATOM 774 O O . GLY A 1 99 ? -12.037 12.652 16.442 1.00 47.38 99 GLY A O 1
ATOM 775 N N . GLU A 1 100 ? -11.005 11.247 15.053 1.00 49.53 100 GLU A N 1
ATOM 776 C CA . GLU A 1 100 ? -12.206 11.014 14.223 1.00 49.53 100 GLU A CA 1
ATOM 777 C C . GLU A 1 100 ? -13.067 9.824 14.670 1.00 49.53 100 GLU A C 1
ATOM 779 O O . GLU A 1 100 ? -14.219 9.705 14.250 1.00 49.53 100 GLU A O 1
ATOM 784 N N . LEU A 1 101 ? -12.539 8.957 15.540 1.00 48.34 101 LEU A N 1
ATOM 785 C CA . LEU A 1 101 ? -13.230 7.751 16.008 1.00 48.34 101 LEU A CA 1
ATOM 786 C C . LEU A 1 101 ? -14.189 7.982 17.184 1.00 48.34 101 LEU A C 1
ATOM 788 O O . LEU A 1 101 ? -14.810 7.025 17.626 1.00 48.34 101 LEU A O 1
ATOM 792 N N . GLN A 1 102 ? -14.343 9.206 17.685 1.00 46.28 102 GLN A N 1
ATOM 793 C CA . GLN A 1 102 ? -15.338 9.501 18.723 1.00 46.28 102 GLN A CA 1
ATOM 794 C C . GLN A 1 102 ? -16.458 10.415 18.193 1.00 46.28 102 GLN A C 1
ATOM 796 O O . GLN A 1 102 ? -17.624 10.131 18.442 1.00 46.28 102 GLN A O 1
ATOM 801 N N . ASP A 1 103 ? -16.132 11.422 17.371 1.00 46.00 103 ASP A N 1
ATOM 802 C CA . ASP A 1 103 ? -17.070 12.522 17.066 1.00 46.00 103 ASP A CA 1
ATOM 803 C C . ASP A 1 103 ? -17.848 12.409 15.738 1.00 46.00 103 ASP A C 1
ATOM 805 O O . ASP A 1 103 ? -18.842 13.105 15.550 1.00 46.00 103 ASP A O 1
ATOM 809 N N . LYS A 1 104 ? -17.448 11.547 14.789 1.00 46.62 104 LYS A N 1
ATOM 810 C CA . LYS A 1 104 ? -18.122 11.423 13.467 1.00 46.62 104 LYS A CA 1
ATOM 811 C C . LYS A 1 104 ? -18.908 10.128 13.260 1.00 46.62 104 LYS A C 1
ATOM 813 O O . LYS A 1 104 ? -19.399 9.855 12.163 1.00 46.62 104 LYS A O 1
ATOM 818 N N . ILE A 1 105 ? -19.026 9.320 14.306 1.00 47.38 105 ILE A N 1
ATOM 819 C CA . ILE A 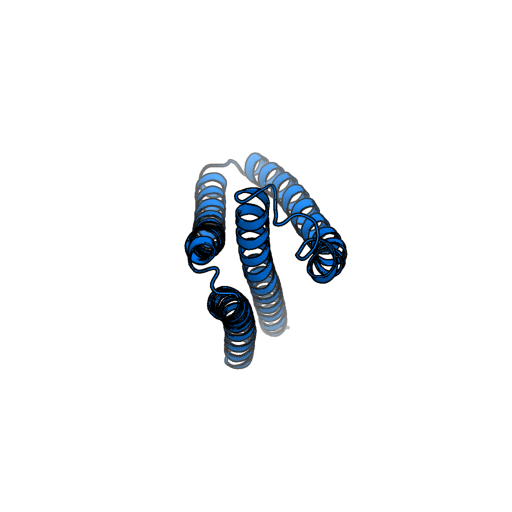1 105 ? -19.580 7.969 14.225 1.00 47.38 105 ILE A CA 1
ATOM 820 C C . ILE A 1 105 ? -21.111 7.937 14.173 1.00 47.38 105 ILE A C 1
ATOM 822 O O . ILE A 1 105 ? -21.649 6.990 13.604 1.00 47.38 105 ILE A O 1
ATOM 826 N N . ASP A 1 106 ? -21.799 8.975 14.647 1.00 46.97 106 ASP A N 1
ATOM 827 C CA . ASP A 1 106 ? -23.268 8.986 14.659 1.00 46.97 106 ASP A CA 1
ATOM 828 C C . ASP A 1 106 ? -23.918 9.419 13.333 1.00 46.97 106 ASP A C 1
ATOM 830 O O . ASP A 1 106 ? -25.136 9.335 13.208 1.00 46.97 106 ASP A O 1
ATOM 834 N N . GLN A 1 107 ? -23.152 9.832 12.307 1.00 44.12 107 GLN A N 1
ATOM 835 C CA . GLN A 1 107 ? -23.750 10.287 11.034 1.00 44.12 107 GLN A CA 1
ATOM 836 C C . GLN A 1 107 ? -23.177 9.702 9.734 1.00 44.12 107 GLN A C 1
ATOM 838 O O . GLN A 1 107 ? -23.735 9.968 8.673 1.00 44.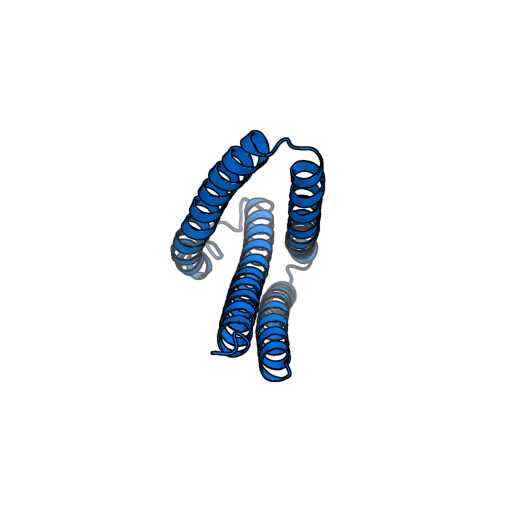12 107 GLN A O 1
ATOM 843 N N . ALA A 1 108 ? -22.117 8.886 9.740 1.00 44.31 108 ALA A N 1
ATOM 844 C CA . ALA A 1 108 ? -21.536 8.427 8.471 1.00 44.31 108 ALA A CA 1
ATOM 845 C C . ALA A 1 108 ? -20.931 7.018 8.534 1.00 44.31 108 ALA A C 1
ATOM 847 O O . ALA A 1 108 ? -19.716 6.827 8.601 1.00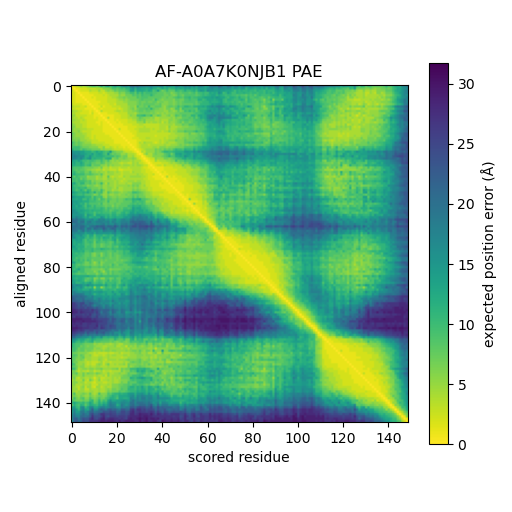 44.31 108 ALA A O 1
ATOM 848 N N . GLN A 1 109 ? -21.792 6.008 8.417 1.00 52.84 109 GLN A N 1
ATOM 849 C CA . GLN A 1 109 ? -21.416 4.590 8.375 1.00 52.84 109 GLN A CA 1
ATOM 850 C C . GLN A 1 109 ? -20.435 4.247 7.224 1.00 52.84 109 GLN A C 1
ATOM 852 O O . GLN A 1 109 ? -19.657 3.298 7.341 1.00 52.84 109 GLN A O 1
ATOM 857 N N . ALA A 1 110 ? -2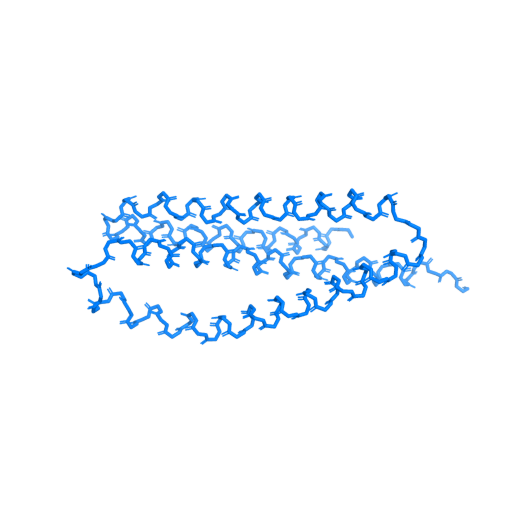0.420 5.044 6.145 1.00 51.53 110 ALA A N 1
ATOM 858 C CA . ALA A 1 110 ? -19.562 4.849 4.972 1.00 51.53 110 ALA A CA 1
ATOM 859 C C . ALA A 1 110 ? -18.168 5.497 5.094 1.00 51.53 110 ALA A C 1
ATOM 861 O O . ALA A 1 110 ? -17.183 4.922 4.635 1.00 51.53 110 ALA A O 1
ATOM 862 N N . VAL A 1 111 ? -18.045 6.659 5.749 1.00 53.00 111 VAL A N 1
ATOM 863 C CA . VAL A 1 111 ? -16.764 7.395 5.829 1.00 53.00 111 VAL A CA 1
ATOM 864 C C . VAL A 1 111 ? -15.738 6.624 6.664 1.00 53.00 111 VAL A C 1
ATOM 866 O O . VAL A 1 111 ? -14.572 6.538 6.285 1.00 53.00 111 VAL A O 1
ATOM 869 N N . GLY A 1 112 ? -16.180 5.962 7.740 1.00 62.91 112 GLY A N 1
ATOM 870 C CA . GLY A 1 112 ? -15.310 5.092 8.537 1.00 62.91 112 GLY A CA 1
ATOM 871 C C . GLY A 1 112 ? -14.828 3.848 7.779 1.00 62.91 112 GLY A C 1
ATOM 872 O O . GLY A 1 112 ? -13.690 3.426 7.954 1.00 62.91 112 GLY A O 1
ATOM 873 N N . ALA A 1 113 ? -15.656 3.285 6.893 1.00 65.69 113 ALA A N 1
ATOM 874 C CA . ALA A 1 113 ? -15.306 2.099 6.111 1.00 65.69 113 ALA A CA 1
ATOM 875 C C . ALA A 1 113 ? -14.206 2.388 5.076 1.00 65.69 113 ALA A C 1
ATOM 877 O O . ALA A 1 113 ? -13.229 1.643 4.998 1.00 65.69 113 ALA A O 1
ATOM 878 N N . PHE A 1 114 ? -14.324 3.493 4.331 1.00 65.94 114 PHE A N 1
ATOM 879 C CA . PHE A 1 114 ? -13.292 3.922 3.380 1.00 65.94 114 PHE A CA 1
ATOM 880 C C . PHE A 1 114 ? -11.993 4.339 4.075 1.00 65.94 114 PHE A C 1
ATOM 882 O O . PHE A 1 114 ? -10.913 4.040 3.569 1.00 65.94 114 PHE A O 1
ATOM 889 N N . ALA A 1 115 ? -12.074 4.969 5.251 1.00 70.31 115 ALA A N 1
ATOM 890 C CA . ALA A 1 115 ? -10.892 5.312 6.039 1.00 70.31 115 ALA A CA 1
ATOM 891 C C . ALA A 1 115 ? -10.121 4.062 6.496 1.00 70.31 115 ALA A C 1
ATOM 893 O O . ALA A 1 115 ? -8.896 4.032 6.405 1.00 70.31 115 ALA A O 1
ATOM 894 N N . ILE A 1 116 ? -10.825 3.010 6.926 1.00 68.19 116 ILE A N 1
ATOM 895 C CA . ILE A 1 116 ? -10.219 1.733 7.337 1.00 68.19 116 ILE A CA 1
ATOM 896 C C . ILE A 1 116 ? -9.638 0.977 6.141 1.00 68.19 116 ILE A C 1
ATOM 898 O O . ILE A 1 116 ? -8.518 0.476 6.226 1.00 68.19 116 ILE A O 1
ATOM 902 N N . ALA A 1 117 ? -10.366 0.927 5.022 1.00 68.12 117 ALA A N 1
ATOM 903 C CA . ALA A 1 117 ? -9.879 0.324 3.783 1.00 68.12 117 ALA A CA 1
ATOM 904 C C . ALA A 1 117 ? -8.600 1.021 3.293 1.00 68.12 117 ALA A C 1
ATOM 906 O O . ALA A 1 117 ? -7.603 0.360 3.007 1.00 68.12 117 ALA A O 1
ATOM 907 N N . GLY A 1 118 ? -8.602 2.358 3.274 1.00 70.81 118 GLY A N 1
ATOM 908 C CA . GLY A 1 118 ? -7.429 3.160 2.942 1.00 70.81 118 GLY A CA 1
ATOM 909 C C . GLY A 1 118 ? -6.281 2.930 3.922 1.00 70.81 118 GLY A C 1
ATOM 910 O O . GLY A 1 118 ? -5.152 2.712 3.496 1.00 70.81 118 GLY A O 1
ATOM 911 N N . ALA A 1 119 ? -6.554 2.905 5.228 1.00 71.88 119 ALA A N 1
ATOM 912 C CA . ALA A 1 119 ? -5.527 2.675 6.2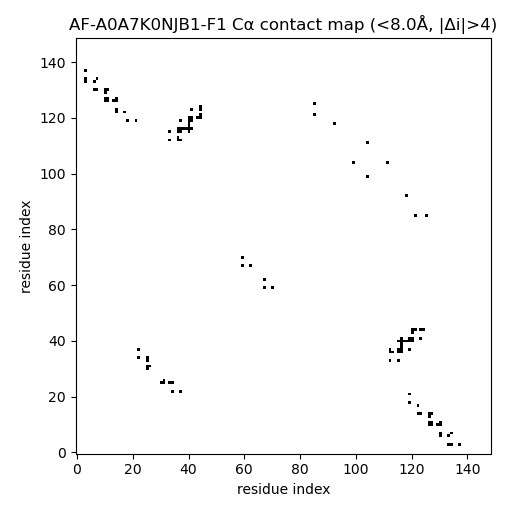39 1.00 71.88 119 ALA A CA 1
ATOM 913 C C . ALA A 1 119 ? -4.825 1.321 6.068 1.00 71.88 119 ALA A C 1
ATOM 915 O O . ALA A 1 119 ? -3.599 1.265 6.127 1.00 71.88 119 ALA A O 1
ATOM 916 N N . ALA A 1 120 ? -5.581 0.255 5.803 1.00 73.38 120 ALA A N 1
ATOM 917 C CA . ALA A 1 120 ? -5.014 -1.063 5.541 1.00 73.38 120 ALA A CA 1
ATOM 918 C C . ALA A 1 120 ? -4.253 -1.128 4.215 1.00 73.38 120 ALA A C 1
ATOM 920 O O . ALA A 1 120 ? -3.146 -1.659 4.188 1.00 73.38 120 ALA A O 1
ATOM 921 N N . PHE A 1 121 ? -4.803 -0.547 3.144 1.00 75.75 121 PHE A N 1
ATOM 922 C CA . PHE A 1 121 ? -4.122 -0.444 1.852 1.00 75.75 121 PHE A CA 1
ATOM 923 C C . PHE A 1 121 ? -2.750 0.223 2.004 1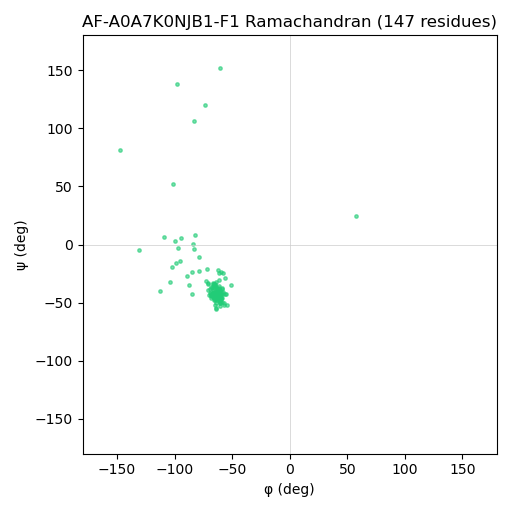.00 75.75 121 PHE A C 1
ATOM 925 O O . PHE A 1 121 ? -1.737 -0.339 1.596 1.00 75.75 121 PHE A O 1
ATOM 932 N N . PHE A 1 122 ? -2.701 1.398 2.636 1.00 74.62 122 PHE A N 1
ATOM 933 C CA . PHE A 1 122 ? -1.462 2.160 2.782 1.00 74.62 122 PHE A CA 1
ATOM 934 C C . PHE A 1 122 ? -0.480 1.515 3.761 1.00 74.62 122 PHE A C 1
ATOM 936 O O . PHE A 1 122 ? 0.722 1.591 3.525 1.00 74.62 122 PHE A O 1
ATOM 943 N N . ALA A 1 123 ? -0.965 0.867 4.824 1.00 76.75 123 ALA A N 1
ATOM 944 C CA . ALA A 1 123 ? -0.105 0.107 5.727 1.00 76.75 123 ALA A CA 1
ATOM 945 C C . ALA A 1 123 ? 0.617 -1.022 4.980 1.00 76.75 123 ALA A C 1
ATOM 947 O O . ALA A 1 123 ? 1.837 -1.100 5.026 1.00 76.75 123 ALA A O 1
ATOM 948 N N . VAL A 1 124 ? -0.116 -1.840 4.219 1.00 75.88 124 VAL A N 1
ATOM 949 C CA . VAL A 1 124 ? 0.474 -2.936 3.435 1.00 75.88 124 VAL A CA 1
ATOM 950 C C . VAL A 1 124 ? 1.395 -2.407 2.335 1.00 75.88 124 VAL A C 1
ATOM 952 O O . VAL A 1 124 ? 2.491 -2.928 2.144 1.00 75.88 124 VAL A O 1
ATOM 955 N N . ALA A 1 125 ? 0.977 -1.355 1.627 1.00 74.00 125 ALA A N 1
ATOM 956 C CA . ALA A 1 125 ? 1.777 -0.749 0.566 1.00 74.00 125 ALA A CA 1
ATOM 957 C C . ALA A 1 125 ? 3.114 -0.200 1.086 1.00 74.00 125 ALA A C 1
ATOM 959 O O . ALA A 1 125 ? 4.130 -0.329 0.403 1.00 74.00 125 ALA A O 1
ATOM 960 N N . ARG A 1 126 ? 3.129 0.378 2.293 1.00 79.00 126 ARG A N 1
ATOM 961 C CA . ARG A 1 126 ? 4.345 0.887 2.926 1.00 79.00 126 ARG A CA 1
ATOM 962 C C . ARG A 1 126 ? 5.347 -0.222 3.224 1.00 79.00 126 ARG A C 1
ATOM 964 O O . ARG A 1 126 ? 6.479 -0.131 2.758 1.00 79.00 126 ARG A O 1
ATOM 971 N N . GLU A 1 127 ? 4.927 -1.251 3.954 1.00 81.31 127 GLU A N 1
ATOM 972 C CA . GLU A 1 127 ? 5.819 -2.361 4.318 1.00 81.31 127 GLU A CA 1
ATOM 973 C C . GLU A 1 127 ? 6.338 -3.075 3.053 1.00 81.31 127 GLU A C 1
ATOM 975 O O . GLU A 1 127 ? 7.509 -3.450 2.955 1.00 81.31 127 GLU A O 1
ATOM 980 N N . GLY A 1 128 ? 5.496 -3.181 2.016 1.00 78.38 128 GLY A N 1
ATOM 981 C CA . GLY A 1 128 ? 5.889 -3.700 0.704 1.00 78.38 128 GLY A CA 1
ATOM 982 C C . GLY A 1 128 ? 6.943 -2.844 -0.011 1.00 78.38 128 GLY A C 1
ATOM 983 O O . GLY A 1 128 ? 7.880 -3.391 -0.594 1.00 78.38 128 GLY A O 1
ATOM 984 N N . LEU A 1 129 ? 6.832 -1.513 0.055 1.00 79.69 129 LEU A N 1
ATOM 985 C CA . LEU A 1 129 ? 7.819 -0.575 -0.497 1.00 79.69 129 LEU A CA 1
ATOM 986 C C . LEU A 1 129 ? 9.158 -0.650 0.240 1.00 79.69 129 LEU A C 1
ATOM 988 O O . LEU A 1 129 ? 10.201 -0.705 -0.411 1.00 79.69 129 LEU A O 1
ATOM 992 N N . GLU A 1 130 ? 9.141 -0.682 1.575 1.00 78.19 130 GLU A N 1
ATOM 993 C CA . GLU A 1 130 ? 10.352 -0.832 2.393 1.00 78.19 130 GLU A CA 1
ATOM 994 C C . GLU A 1 130 ? 11.051 -2.155 2.053 1.00 78.19 130 GLU A C 1
ATOM 996 O O . GLU A 1 130 ? 12.239 -2.162 1.721 1.00 78.19 130 GLU A O 1
ATOM 1001 N N . THR A 1 131 ? 10.291 -3.251 1.963 1.00 82.19 131 THR A N 1
ATOM 1002 C CA . THR A 1 131 ? 10.803 -4.555 1.517 1.00 82.19 131 THR A CA 1
ATOM 1003 C C . THR A 1 131 ? 11.436 -4.475 0.127 1.00 82.19 131 THR A C 1
ATOM 1005 O O . THR A 1 131 ? 12.570 -4.915 -0.058 1.00 82.19 131 THR A O 1
ATOM 1008 N N . ALA A 1 132 ? 10.746 -3.894 -0.859 1.00 80.06 132 ALA A N 1
ATOM 1009 C CA . ALA A 1 132 ? 11.244 -3.801 -2.231 1.00 80.06 132 ALA A CA 1
ATOM 1010 C C . ALA A 1 132 ? 12.543 -2.985 -2.323 1.00 80.06 132 ALA A C 1
ATOM 1012 O O . ALA A 1 132 ? 13.484 -3.397 -3.005 1.00 80.06 132 ALA A O 1
ATOM 1013 N N . LEU A 1 133 ? 12.630 -1.864 -1.602 1.00 79.75 133 LEU A N 1
ATOM 1014 C CA . LEU A 1 133 ? 13.822 -1.016 -1.564 1.00 79.75 133 LEU A CA 1
ATOM 1015 C C . LEU A 1 133 ? 14.995 -1.700 -0.851 1.00 79.75 133 LEU A C 1
ATOM 1017 O O . LEU A 1 133 ? 16.128 -1.639 -1.340 1.00 79.75 133 LEU A O 1
ATOM 1021 N N . PHE A 1 134 ? 14.753 -2.388 0.267 1.00 80.19 134 PHE A N 1
ATOM 1022 C CA . PHE A 1 134 ? 15.794 -3.147 0.964 1.00 80.19 134 PHE A CA 1
ATOM 1023 C C . PHE A 1 134 ? 16.294 -4.322 0.131 1.00 80.19 134 PHE A C 1
ATOM 1025 O O . PHE A 1 134 ? 17.501 -4.549 0.052 1.00 80.19 134 PHE A O 1
ATOM 1032 N N . VAL A 1 135 ? 15.395 -5.042 -0.535 1.00 82.38 135 VAL A N 1
ATOM 1033 C CA . VAL A 1 135 ? 15.763 -6.137 -1.431 1.00 82.38 135 VAL A CA 1
ATOM 1034 C C . VAL A 1 135 ? 16.577 -5.596 -2.609 1.00 82.38 135 VAL A C 1
ATOM 1036 O O . VAL A 1 135 ? 17.687 -6.073 -2.838 1.00 82.38 135 VAL A O 1
ATOM 1039 N N . TYR A 1 136 ? 16.104 -4.552 -3.296 1.00 78.75 136 TYR A 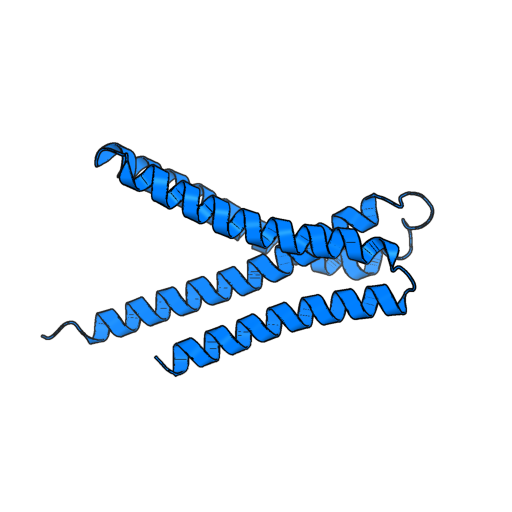N 1
ATOM 1040 C CA . TYR A 1 136 ? 16.803 -3.941 -4.433 1.00 78.75 136 TYR A CA 1
ATOM 1041 C C . TYR A 1 136 ? 18.195 -3.406 -4.064 1.00 78.75 136 TYR A C 1
ATOM 1043 O O . TYR A 1 136 ? 19.171 -3.675 -4.765 1.00 78.75 136 TYR A O 1
ATOM 1051 N N . SER A 1 137 ? 18.317 -2.688 -2.944 1.00 78.75 137 SER A N 1
ATOM 1052 C CA . SER A 1 137 ? 19.611 -2.180 -2.468 1.00 78.75 137 SER A CA 1
ATOM 1053 C C . SER A 1 137 ? 20.578 -3.306 -2.095 1.00 78.75 137 SER A C 1
ATOM 1055 O O . SER A 1 137 ? 21.736 -3.254 -2.501 1.00 78.75 137 SER A O 1
ATOM 1057 N N . ASN A 1 138 ? 20.114 -4.362 -1.414 1.00 78.44 138 ASN A N 1
ATOM 1058 C CA . ASN A 1 138 ? 20.939 -5.540 -1.122 1.00 78.44 138 ASN A CA 1
ATOM 1059 C C . ASN A 1 138 ? 21.400 -6.247 -2.404 1.00 78.44 138 ASN A C 1
ATOM 1061 O O . ASN A 1 138 ? 22.569 -6.612 -2.507 1.00 78.44 138 ASN A O 1
ATOM 1065 N N . PHE A 1 139 ? 20.517 -6.408 -3.395 1.00 75.12 139 PHE A N 1
ATOM 1066 C CA . PHE A 1 139 ? 20.885 -6.980 -4.692 1.00 75.12 139 PHE A CA 1
ATOM 1067 C C . PHE A 1 139 ? 21.946 -6.141 -5.404 1.00 75.12 139 PHE A C 1
ATOM 1069 O O . PHE A 1 139 ? 22.918 -6.698 -5.916 1.00 75.12 139 PHE A O 1
ATOM 1076 N N . LYS A 1 140 ? 21.811 -4.809 -5.394 1.00 71.81 140 LYS A N 1
ATOM 1077 C CA . LYS A 1 140 ? 22.802 -3.912 -5.995 1.00 71.81 140 LYS A CA 1
ATOM 1078 C C . LYS A 1 140 ? 24.156 -4.019 -5.292 1.00 71.81 140 LYS A C 1
ATOM 1080 O O . LYS A 1 140 ? 25.157 -4.180 -5.972 1.00 71.81 140 LYS A O 1
ATOM 1085 N N . THR A 1 141 ? 24.191 -4.012 -3.960 1.00 70.88 141 THR A N 1
ATOM 1086 C CA . THR A 1 141 ? 25.437 -4.131 -3.180 1.00 70.88 141 THR A CA 1
ATOM 1087 C C . THR A 1 141 ? 26.147 -5.468 -3.403 1.00 70.88 141 THR A C 1
ATOM 1089 O O . THR A 1 141 ? 27.354 -5.477 -3.607 1.00 70.88 141 THR A O 1
ATOM 1092 N N . VAL A 1 142 ? 25.414 -6.587 -3.439 1.00 63.28 142 VAL A N 1
ATOM 1093 C CA . VAL A 1 142 ? 25.992 -7.916 -3.726 1.00 63.28 142 VAL A CA 1
ATOM 1094 C C . VAL A 1 142 ? 26.513 -8.008 -5.167 1.00 63.28 142 VAL A C 1
ATOM 1096 O O . VAL A 1 142 ? 27.533 -8.647 -5.418 1.00 63.28 142 VAL A O 1
ATOM 1099 N N . SER A 1 143 ? 25.853 -7.335 -6.115 1.00 59.84 143 SER A N 1
ATOM 1100 C CA . SER A 1 143 ? 26.317 -7.252 -7.508 1.00 59.84 143 SER A CA 1
ATOM 1101 C C . SER A 1 143 ? 27.601 -6.421 -7.638 1.00 59.84 143 SER A C 1
ATOM 1103 O O . SER A 1 143 ? 28.474 -6.778 -8.424 1.00 59.84 143 SER A O 1
ATOM 1105 N N . SER A 1 144 ? 27.745 -5.352 -6.845 1.00 55.41 144 SER A N 1
ATOM 1106 C CA . SER A 1 144 ? 28.960 -4.522 -6.793 1.00 55.41 144 SER A CA 1
ATOM 1107 C C . SER A 1 144 ? 30.185 -5.283 -6.277 1.00 55.41 144 SER A C 1
ATOM 1109 O O . SER A 1 144 ? 31.291 -5.010 -6.725 1.00 55.41 144 SER A O 1
ATOM 1111 N N . ASP A 1 145 ? 29.986 -6.239 -5.367 1.00 53.97 145 ASP A N 1
ATOM 1112 C CA . ASP A 1 145 ? 31.047 -7.088 -4.794 1.00 53.97 145 ASP A CA 1
ATOM 1113 C C . ASP A 1 145 ? 31.465 -8.236 -5.738 1.00 53.97 145 ASP A C 1
ATOM 1115 O O . ASP A 1 145 ? 32.460 -8.919 -5.513 1.00 53.97 145 ASP A O 1
ATOM 1119 N N . SER A 1 146 ? 30.694 -8.456 -6.810 1.00 49.66 146 SER A N 1
ATOM 1120 C CA . SER A 1 146 ? 30.918 -9.514 -7.804 1.00 49.66 146 SER A CA 1
ATOM 1121 C C . SER A 1 146 ? 31.613 -9.012 -9.076 1.00 49.66 146 SER A C 1
ATOM 1123 O O . SER A 1 146 ? 31.769 -9.788 -10.016 1.00 49.66 146 SER A O 1
ATOM 1125 N N . ALA A 1 147 ? 32.002 -7.733 -9.142 1.00 42.56 147 ALA A N 1
ATOM 1126 C CA . ALA A 1 147 ? 32.818 -7.198 -10.227 1.00 42.56 147 ALA A CA 1
ATOM 1127 C C . ALA A 1 147 ? 34.298 -7.510 -9.931 1.00 42.56 147 ALA A C 1
ATOM 1129 O O . ALA A 1 147 ? 34.869 -6.886 -9.035 1.00 42.56 147 ALA A O 1
ATOM 1130 N N . PRO A 1 148 ? 34.931 -8.472 -10.629 1.00 46.06 148 PRO A N 1
ATOM 1131 C CA . PRO A 1 148 ? 36.332 -8.767 -10.394 1.00 46.06 148 PRO A CA 1
ATOM 1132 C C . PRO A 1 148 ? 37.173 -7.636 -10.997 1.00 46.06 148 PRO A C 1
ATOM 1134 O O . PRO A 1 148 ? 37.097 -7.375 -12.199 1.00 46.06 148 PRO A O 1
ATOM 1137 N N . THR A 1 149 ? 37.954 -6.957 -10.159 1.00 40.84 149 THR A N 1
ATOM 1138 C CA . THR A 1 149 ? 39.216 -6.335 -10.585 1.00 40.84 149 THR A CA 1
ATOM 1139 C C . THR A 1 149 ? 40.318 -7.374 -10.558 1.00 40.84 149 THR A C 1
ATOM 1141 O O . THR A 1 149 ? 40.402 -8.065 -9.514 1.00 40.84 149 THR A O 1
#

pLDDT: mean 70.59, std 11.62, range [40.84, 87.25]

Mean predicted aligned error: 11.64 Å

Sequence (149 aa):
MLSTFLIALREGLEGSLIIGILVAYLIRTNRRNQLWPLWSGVSVALIGSFGFGAFLSFTSNELTPRGEELFAGTTSLVAVAMVTWMVFWMKRSARNLRGELQDKIDQAQAVGAFAIAGAAFFAVAREGLETALFVYSNFKTVSSDSAPT

Solvent-accessible surface area (backbone atoms only — not comparable to full-atom values): 8114 Å² total; per-residue (Å²): 106,71,64,59,50,55,51,46,51,48,39,52,48,52,36,51,48,53,53,49,51,53,51,49,50,33,56,73,70,70,38,62,82,48,49,58,35,31,52,50,16,44,50,48,41,52,51,47,53,53,49,52,50,50,53,51,55,58,54,55,74,74,44,56,76,72,52,40,53,53,49,52,52,53,51,51,53,52,49,52,52,51,52,53,48,50,56,57,44,54,68,50,51,73,60,44,74,80,60,52,79,75,77,51,65,92,81,38,82,62,62,59,29,54,52,44,10,50,50,42,22,51,50,44,51,46,38,51,49,54,40,51,52,54,48,52,52,51,52,50,54,56,54,62,74,66,61,86,128

Radius of gyration: 19.22 Å; Cα contacts (8 Å, |Δi|>4): 64; chains: 1; bounding box: 63×29×49 Å